Protein AF-A0A417F5I3-F1 (afdb_monomer_lite)

Foldseek 3Di:
DCQLVVLCVVVVHDLCNVCVVVVHDSVVSVCCNDPHDNDDPVCLCVSCVVSVHHSVSSVVPVPPPD

Radius of gyration: 11.26 Å; chains: 1; bounding box: 35×19×22 Å

pLDDT: mean 87.59, std 13.89, range [44.69, 97.75]

Sequence (66 aa):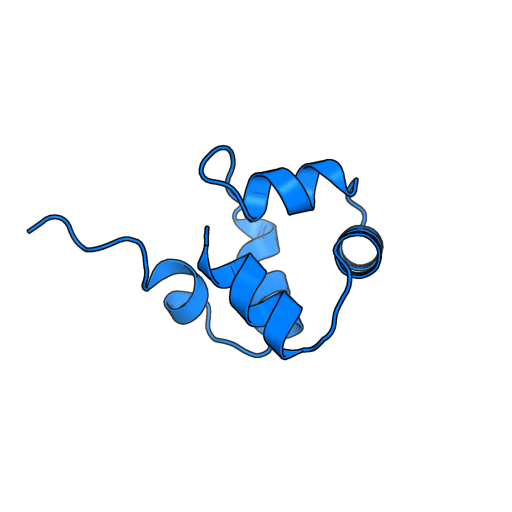
MKRIKELRQAKGLRQVDMAAHFGVGQTAIVKWESEGLYPPSRLLPDIAIYLGCTLDDLYKDEKEVV

Secondary structure (DSSP, 8-state):
-HHHHHHHHHTT--HHHHHHHTT--HHHHHHHHTTS-PPPGGGHHHHHHHHTS-HHHHHTTS----

Structure (mmCIF, N/CA/C/O backbone):
data_AF-A0A417F5I3-F1
#
_entry.id   AF-A0A417F5I3-F1
#
loop_
_atom_site.group_PDB
_atom_site.id
_atom_site.type_symbol
_atom_site.label_atom_id
_atom_site.label_alt_id
_atom_site.label_comp_id
_atom_site.label_asym_id
_atom_site.label_entity_id
_atom_site.label_seq_id
_atom_site.pdbx_PDB_ins_code
_atom_site.Cartn_x
_atom_site.Cartn_y
_atom_site.Cartn_z
_atom_site.occupancy
_atom_site.B_iso_or_equiv
_atom_site.auth_seq_id
_atom_site.auth_comp_id
_atom_site.auth_asym_id
_atom_site.auth_atom_id
_atom_site.pdbx_PDB_model_num
ATOM 1 N N . MET A 1 1 ? 5.499 2.183 -1.344 1.00 68.62 1 MET A N 1
ATOM 2 C CA . MET A 1 1 ? 5.326 2.022 -2.810 1.00 68.62 1 MET A CA 1
ATOM 3 C C . MET A 1 1 ? 4.336 3.052 -3.347 1.00 68.62 1 MET A C 1
ATOM 5 O O . MET A 1 1 ? 3.130 2.875 -3.184 1.00 68.62 1 MET A O 1
ATOM 9 N N . LYS A 1 2 ? 4.809 4.125 -4.000 1.00 72.38 2 LYS A N 1
ATOM 10 C CA . LYS A 1 2 ? 3.912 5.142 -4.597 1.00 72.38 2 LYS A CA 1
ATOM 11 C C . LYS A 1 2 ? 2.956 4.526 -5.627 1.00 72.38 2 LYS A C 1
ATOM 13 O O . LYS A 1 2 ? 1.784 4.893 -5.688 1.00 72.38 2 LYS A O 1
ATOM 18 N N . ARG A 1 3 ? 3.411 3.473 -6.303 1.00 87.56 3 ARG A N 1
ATOM 19 C CA . ARG A 1 3 ? 2.678 2.806 -7.369 1.00 87.56 3 ARG A CA 1
ATOM 20 C C . ARG A 1 3 ? 1.394 2.083 -6.953 1.00 87.56 3 ARG A C 1
ATOM 22 O O . ARG A 1 3 ? 0.397 2.166 -7.664 1.00 87.56 3 ARG A O 1
ATOM 29 N N . ILE A 1 4 ? 1.363 1.449 -5.775 1.00 91.50 4 ILE A N 1
ATOM 30 C CA . ILE A 1 4 ? 0.135 0.820 -5.238 1.00 91.50 4 ILE A CA 1
ATOM 31 C C . ILE A 1 4 ? -0.975 1.865 -5.095 1.00 91.50 4 ILE A C 1
ATOM 33 O O . ILE A 1 4 ? -2.118 1.626 -5.488 1.00 91.50 4 ILE A O 1
ATOM 37 N N . LYS A 1 5 ? -0.628 3.042 -4.565 1.00 93.19 5 LYS A N 1
ATOM 38 C CA . LYS A 1 5 ? -1.574 4.138 -4.356 1.00 93.19 5 LYS A CA 1
ATOM 39 C C . LYS A 1 5 ? -2.139 4.638 -5.679 1.00 93.19 5 LYS A C 1
ATOM 41 O O . LYS A 1 5 ? -3.352 4.787 -5.795 1.00 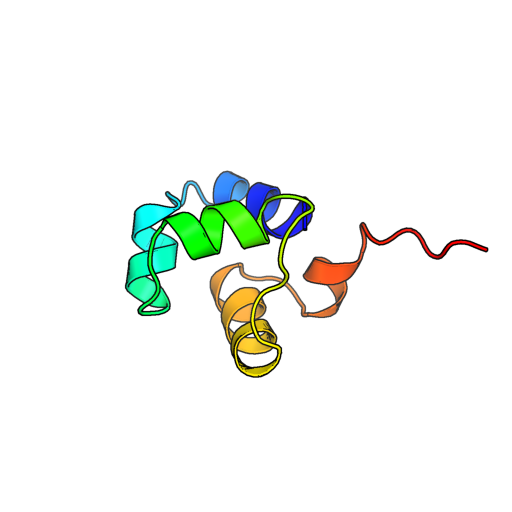93.19 5 LYS A O 1
ATOM 46 N N . GLU A 1 6 ? -1.272 4.874 -6.658 1.00 92.88 6 GLU A N 1
ATOM 47 C CA . GLU A 1 6 ? -1.661 5.346 -7.989 1.00 92.88 6 GLU A CA 1
ATOM 48 C C . GLU A 1 6 ? -2.608 4.371 -8.684 1.00 92.88 6 GLU A C 1
ATOM 50 O O . GLU A 1 6 ? -3.679 4.771 -9.134 1.00 92.88 6 GLU A O 1
ATOM 55 N N . LEU A 1 7 ? -2.259 3.082 -8.715 1.00 93.75 7 LEU A N 1
ATOM 56 C CA . LEU A 1 7 ? -3.077 2.046 -9.348 1.00 93.75 7 LEU A CA 1
ATOM 57 C C . LEU A 1 7 ? -4.426 1.881 -8.641 1.00 93.75 7 LEU A C 1
ATOM 59 O O . LEU A 1 7 ? -5.467 1.782 -9.293 1.00 93.75 7 LEU A O 1
ATOM 63 N N . ARG A 1 8 ? -4.434 1.916 -7.302 1.00 95.69 8 ARG A N 1
ATOM 64 C CA . ARG A 1 8 ? -5.677 1.877 -6.525 1.00 95.69 8 ARG A CA 1
ATOM 65 C C . ARG A 1 8 ? -6.566 3.082 -6.850 1.00 95.69 8 ARG A C 1
ATOM 67 O O . ARG A 1 8 ? -7.769 2.916 -7.054 1.00 95.69 8 ARG A O 1
ATOM 74 N N . GLN A 1 9 ? -5.992 4.284 -6.892 1.00 95.19 9 GLN A N 1
ATOM 75 C CA . GLN A 1 9 ? -6.722 5.519 -7.189 1.00 95.19 9 GLN A CA 1
ATOM 76 C C . GLN A 1 9 ? -7.226 5.567 -8.635 1.00 95.19 9 GLN A C 1
ATOM 78 O O . GLN A 1 9 ? -8.365 5.974 -8.847 1.00 95.19 9 GLN A O 1
ATOM 83 N N . ALA A 1 10 ? -6.443 5.091 -9.606 1.00 94.69 10 ALA A N 1
ATOM 84 C CA . ALA A 1 10 ? -6.853 4.987 -11.007 1.00 94.69 10 ALA A CA 1
ATOM 85 C C . ALA A 1 10 ? -8.078 4.074 -11.193 1.00 94.69 10 ALA A C 1
ATOM 87 O O . ALA A 1 10 ? -8.893 4.301 -12.082 1.00 94.69 10 ALA A O 1
ATOM 88 N N . LYS A 1 11 ? -8.244 3.078 -10.314 1.00 94.75 11 LYS A N 1
ATOM 89 C CA . LYS A 1 11 ? -9.430 2.213 -10.253 1.00 94.75 11 LYS A CA 1
ATOM 90 C C . LYS A 1 11 ? -10.579 2.765 -9.397 1.00 94.75 11 LYS A C 1
ATOM 92 O O . LYS A 1 11 ? -11.599 2.097 -9.262 1.00 94.75 11 LYS A O 1
ATOM 97 N N . GLY A 1 12 ? -10.427 3.936 -8.776 1.00 96.12 12 GLY A N 1
ATOM 98 C CA . GLY A 1 12 ? -11.438 4.518 -7.883 1.00 96.12 12 GLY A CA 1
ATOM 99 C C . GLY A 1 12 ? -11.657 3.743 -6.574 1.00 96.12 12 GLY A C 1
ATOM 100 O O . GLY A 1 12 ? -12.667 3.938 -5.904 1.00 96.12 12 GLY A O 1
ATOM 101 N N . LEU A 1 13 ? -10.728 2.862 -6.192 1.00 96.62 13 LEU A N 1
ATOM 102 C CA . LEU A 1 13 ? -10.855 2.003 -5.012 1.00 96.62 13 LEU A CA 1
ATOM 103 C C . LEU A 1 13 ? -10.470 2.762 -3.738 1.00 96.62 13 LEU A C 1
ATOM 105 O O . LEU A 1 13 ? -9.467 3.482 -3.720 1.00 96.62 13 LEU A O 1
ATOM 109 N N . ARG A 1 14 ? -11.194 2.572 -2.629 1.00 97.38 14 ARG A N 1
ATOM 110 C CA . ARG A 1 14 ? -10.798 3.140 -1.326 1.00 97.38 14 ARG A CA 1
ATOM 111 C C . ARG A 1 14 ? -9.831 2.201 -0.606 1.00 97.38 14 ARG A C 1
ATOM 113 O O . ARG A 1 14 ? -9.866 0.986 -0.782 1.00 97.38 14 ARG A O 1
ATOM 120 N N . GLN A 1 15 ? -8.989 2.762 0.262 1.00 97.25 15 GLN A N 1
ATOM 121 C CA . GLN A 1 15 ? -8.051 1.970 1.072 1.00 97.25 15 GLN A CA 1
ATOM 122 C C . GLN A 1 15 ? -8.772 0.946 1.957 1.00 97.25 15 GLN A C 1
ATOM 124 O O . GLN A 1 15 ? -8.293 -0.170 2.099 1.00 97.25 15 GLN A O 1
ATOM 129 N N . VAL A 1 16 ? -9.928 1.310 2.525 1.00 97.69 16 VAL A N 1
ATOM 130 C CA . VAL A 1 16 ? -10.736 0.412 3.369 1.00 97.69 16 VAL A CA 1
ATOM 131 C C . VAL A 1 16 ? -11.271 -0.795 2.598 1.00 97.69 16 VAL A C 1
ATOM 133 O O . VAL A 1 16 ? -11.295 -1.891 3.147 1.00 97.69 16 VAL A O 1
ATOM 136 N N . ASP A 1 17 ? -11.624 -0.619 1.323 1.00 97.50 17 ASP A N 1
ATOM 137 C CA . ASP A 1 17 ? -12.146 -1.703 0.484 1.00 97.50 17 ASP A CA 1
ATOM 138 C C . ASP A 1 17 ? -11.027 -2.689 0.132 1.00 97.50 17 ASP A C 1
ATOM 140 O O . ASP A 1 17 ? -11.188 -3.901 0.252 1.00 97.50 17 ASP A O 1
ATOM 144 N N . MET A 1 18 ? -9.848 -2.162 -0.217 1.00 97.19 18 MET A N 1
ATOM 145 C CA . MET A 1 18 ? -8.653 -2.977 -0.442 1.00 97.19 18 MET A CA 1
ATOM 146 C C . MET A 1 18 ? -8.222 -3.710 0.837 1.00 97.19 18 MET A C 1
ATOM 148 O O . MET A 1 18 ? -7.881 -4.887 0.789 1.00 97.19 18 MET A O 1
ATOM 152 N N . ALA A 1 19 ? -8.269 -3.044 1.992 1.00 97.50 19 ALA A N 1
ATOM 153 C CA . ALA A 1 19 ? -7.927 -3.656 3.272 1.00 97.50 19 ALA A CA 1
ATOM 154 C C . ALA A 1 19 ? -8.860 -4.829 3.606 1.00 97.50 19 ALA A C 1
ATOM 156 O O . ALA A 1 19 ? -8.388 -5.910 3.956 1.00 97.50 19 ALA A O 1
ATOM 157 N N . ALA A 1 20 ? -10.170 -4.632 3.420 1.00 97.75 20 ALA A N 1
ATOM 158 C CA . ALA A 1 20 ? -11.173 -5.674 3.599 1.00 97.75 20 ALA A CA 1
ATOM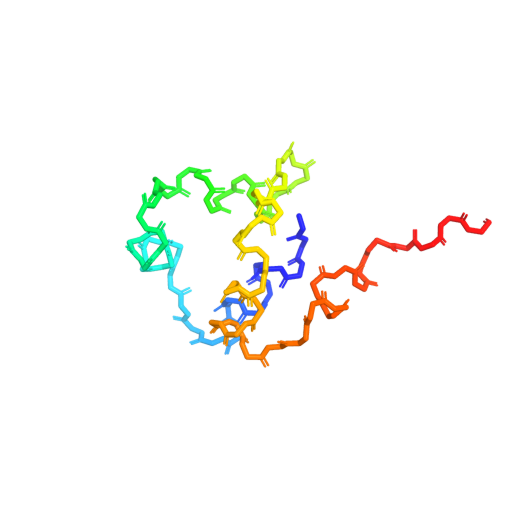 159 C C . ALA A 1 20 ? -10.945 -6.859 2.647 1.00 97.75 20 ALA A C 1
ATOM 161 O O . ALA A 1 20 ? -11.029 -8.003 3.085 1.00 97.75 20 ALA A O 1
ATOM 162 N N . HIS A 1 21 ? -10.587 -6.598 1.384 1.00 97.12 21 HIS A N 1
ATOM 163 C CA . HIS A 1 21 ? -10.281 -7.645 0.406 1.00 97.12 21 HIS A CA 1
ATOM 164 C C . HIS A 1 21 ? -9.116 -8.545 0.848 1.00 97.12 21 HIS A C 1
ATOM 166 O O . HIS A 1 21 ? -9.205 -9.764 0.743 1.00 97.12 21 HIS A O 1
ATOM 172 N N . PHE A 1 22 ? -8.045 -7.959 1.391 1.00 96.31 22 PHE A N 1
ATOM 173 C CA . PHE A 1 22 ? -6.860 -8.704 1.836 1.00 96.31 22 PHE A CA 1
ATOM 174 C C . PHE A 1 22 ? -6.922 -9.176 3.298 1.00 96.31 22 PHE A C 1
ATOM 176 O O . PHE A 1 22 ? -5.954 -9.754 3.791 1.00 96.31 22 PHE A O 1
ATOM 183 N N . GLY A 1 23 ? -8.024 -8.920 4.013 1.00 96.69 23 GLY A N 1
ATOM 184 C CA . GLY A 1 23 ? -8.162 -9.280 5.428 1.00 96.69 23 GLY A CA 1
ATOM 185 C C . GLY A 1 23 ? -7.152 -8.570 6.338 1.00 96.69 23 GLY A C 1
ATOM 186 O O . GLY A 1 23 ? -6.713 -9.133 7.340 1.00 96.69 23 GLY A O 1
ATOM 1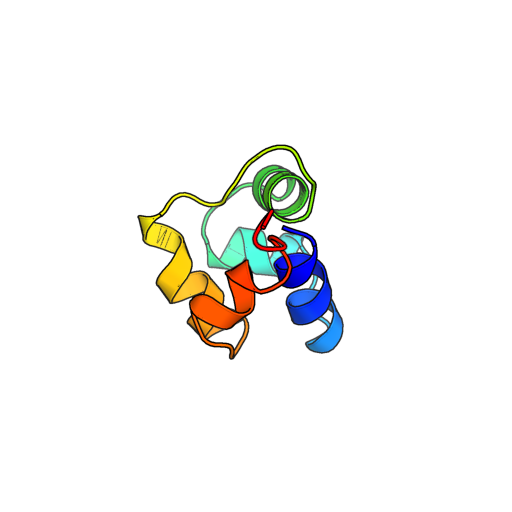87 N N . VAL A 1 24 ? -6.750 -7.347 5.984 1.00 96.00 24 VAL A N 1
ATOM 188 C CA . VAL A 1 24 ? -5.795 -6.530 6.747 1.00 96.00 24 VAL A CA 1
ATOM 189 C C . VAL A 1 24 ? -6.458 -5.254 7.263 1.00 96.00 24 VAL A C 1
ATOM 191 O O . VAL A 1 24 ? -7.509 -4.834 6.788 1.00 96.00 24 VAL A O 1
ATOM 194 N N . GLY A 1 25 ? -5.836 -4.591 8.239 1.00 96.44 25 GLY A N 1
ATOM 195 C CA . GLY A 1 25 ? -6.285 -3.265 8.671 1.00 96.44 25 GLY A CA 1
ATOM 196 C C . GLY A 1 25 ? -5.985 -2.187 7.622 1.00 96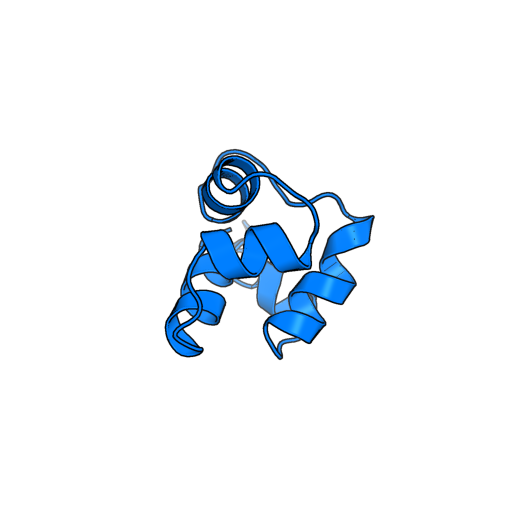.44 25 GLY A C 1
ATOM 197 O O . GLY A 1 25 ? -4.961 -2.252 6.944 1.00 96.44 25 GLY A O 1
ATOM 198 N N . GLN A 1 26 ? -6.814 -1.139 7.539 1.00 95.94 26 GLN A N 1
ATOM 199 C CA . GLN A 1 26 ? -6.582 0.010 6.642 1.00 95.94 26 GLN A CA 1
ATOM 200 C C . GLN A 1 26 ? -5.179 0.615 6.819 1.00 95.94 26 GLN A C 1
ATOM 202 O O . GLN A 1 26 ? -4.537 1.004 5.846 1.00 95.94 26 GLN A O 1
ATOM 207 N N . THR A 1 27 ? -4.669 0.649 8.053 1.00 94.50 27 THR A N 1
ATOM 208 C CA . THR A 1 27 ? -3.314 1.122 8.363 1.00 94.50 27 THR A CA 1
ATOM 209 C C . THR A 1 27 ? -2.231 0.332 7.622 1.00 94.50 27 THR A C 1
ATOM 211 O O . THR A 1 27 ? -1.199 0.908 7.294 1.00 94.50 27 THR A O 1
ATOM 214 N N . ALA A 1 28 ? -2.444 -0.955 7.318 1.00 94.25 28 ALA A N 1
ATOM 215 C CA . ALA A 1 28 ? -1.518 -1.731 6.494 1.00 94.25 28 ALA A CA 1
ATOM 216 C C . ALA A 1 28 ? -1.452 -1.161 5.072 1.00 94.25 28 ALA A C 1
ATOM 218 O O . ALA A 1 28 ? -0.360 -0.874 4.594 1.00 94.25 28 ALA A O 1
ATOM 219 N N . ILE A 1 29 ? -2.605 -0.878 4.455 1.00 95.19 29 ILE A N 1
ATOM 220 C CA . ILE A 1 29 ? -2.678 -0.261 3.121 1.00 95.19 29 ILE A CA 1
ATOM 221 C C . ILE A 1 29 ? -1.999 1.114 3.112 1.00 95.19 29 ILE A C 1
ATOM 223 O O . ILE A 1 29 ? -1.186 1.392 2.237 1.00 95.19 29 ILE A O 1
ATOM 227 N N . VAL A 1 30 ? -2.253 1.955 4.123 1.00 93.69 30 VAL A N 1
ATOM 228 C CA . VAL A 1 30 ? -1.579 3.262 4.270 1.00 93.69 30 VAL A CA 1
ATOM 229 C C . VAL A 1 30 ? -0.057 3.101 4.323 1.00 93.69 30 VAL A C 1
ATOM 231 O O . VAL A 1 30 ? 0.674 3.874 3.702 1.00 93.69 30 VAL A O 1
ATOM 234 N N . LYS A 1 31 ? 0.437 2.087 5.041 1.00 91.62 31 LYS A N 1
ATOM 235 C CA . LYS A 1 31 ? 1.874 1.819 5.133 1.00 91.62 31 LYS A CA 1
ATOM 236 C C . LYS A 1 31 ? 2.458 1.317 3.807 1.00 91.62 31 LYS A C 1
ATOM 238 O O . LYS A 1 31 ? 3.519 1.793 3.426 1.00 91.62 31 LYS A O 1
ATOM 243 N N . TRP A 1 32 ? 1.747 0.450 3.081 1.00 92.19 32 TRP A N 1
ATOM 244 C CA . TRP A 1 32 ? 2.154 -0.042 1.752 1.00 92.19 32 TRP A CA 1
ATOM 245 C C . TRP A 1 32 ? 2.239 1.079 0.716 1.00 92.19 32 TRP A C 1
ATOM 247 O O . TRP A 1 32 ? 3.149 1.126 -0.114 1.00 92.19 32 TRP A O 1
ATOM 257 N N . GLU A 1 33 ? 1.306 2.020 0.799 1.00 91.62 33 GLU A N 1
ATOM 258 C CA . GLU A 1 33 ? 1.230 3.194 -0.069 1.00 91.62 33 GLU A CA 1
ATOM 259 C C . GLU A 1 33 ? 2.221 4.305 0.292 1.00 91.62 33 GLU A C 1
ATOM 261 O O . GLU A 1 33 ? 2.421 5.226 -0.500 1.00 91.62 33 GLU A O 1
ATOM 266 N N . SER A 1 34 ? 2.847 4.233 1.466 1.00 86.31 34 SER A N 1
ATOM 267 C CA . SER A 1 34 ? 3.888 5.161 1.916 1.00 86.31 34 SER A CA 1
ATOM 268 C C . SER A 1 34 ? 5.273 4.504 1.856 1.00 86.31 34 SER A C 1
ATOM 270 O O . SER A 1 34 ? 5.420 3.356 1.435 1.00 86.31 34 SER A O 1
ATOM 272 N N . GLU A 1 35 ? 6.325 5.247 2.196 1.00 70.69 35 GLU A N 1
ATOM 273 C CA . GLU A 1 35 ? 7.725 4.788 2.113 1.00 70.69 35 GLU A CA 1
ATOM 274 C C . GLU A 1 35 ? 8.147 3.914 3.318 1.00 70.69 35 GLU A C 1
ATOM 276 O O . GLU A 1 35 ? 9.326 3.653 3.514 1.00 70.69 35 GLU A O 1
ATOM 281 N N . GLY A 1 36 ? 7.194 3.461 4.145 1.00 69.12 36 GLY A N 1
ATOM 282 C CA . GLY A 1 36 ? 7.493 2.843 5.441 1.00 69.12 36 GLY A CA 1
ATOM 283 C C . GLY A 1 36 ? 7.524 1.313 5.470 1.00 69.12 36 GLY A C 1
ATOM 284 O O . GLY A 1 36 ? 8.388 0.738 6.125 1.00 69.12 36 GLY A O 1
ATOM 285 N N . LEU A 1 37 ? 6.563 0.631 4.837 1.00 80.69 37 LEU A N 1
ATOM 286 C CA . LEU A 1 37 ? 6.432 -0.826 4.962 1.00 80.69 37 LEU A CA 1
ATOM 287 C C . LEU A 1 37 ? 5.902 -1.438 3.675 1.00 80.69 37 LEU A C 1
ATOM 289 O O . LEU A 1 37 ? 4.845 -1.042 3.196 1.00 80.69 37 LEU A O 1
ATOM 293 N N . TYR A 1 38 ? 6.584 -2.456 3.171 1.00 85.69 38 TYR A N 1
ATOM 294 C CA . TYR A 1 38 ? 6.130 -3.202 2.005 1.00 85.69 38 TYR A CA 1
ATOM 295 C C . TYR A 1 38 ? 5.041 -4.223 2.371 1.00 85.69 38 TYR A C 1
ATOM 297 O O . TYR A 1 38 ? 5.003 -4.710 3.509 1.00 85.69 38 TYR A O 1
ATOM 305 N N . PRO A 1 39 ? 4.150 -4.576 1.427 1.00 90.50 39 PRO A N 1
ATOM 306 C CA . PRO A 1 39 ? 3.285 -5.731 1.594 1.00 90.50 39 PRO A CA 1
ATOM 307 C C . PRO A 1 39 ? 4.116 -7.004 1.815 1.00 90.50 39 PRO A C 1
ATOM 309 O O . PRO A 1 39 ? 5.193 -7.139 1.230 1.00 90.50 39 PRO A O 1
ATOM 312 N N . PRO A 1 40 ? 3.632 -7.965 2.621 1.00 91.56 40 PRO A N 1
ATOM 313 C CA . PRO A 1 40 ? 4.231 -9.292 2.691 1.00 91.56 40 PRO A CA 1
ATOM 314 C C . PRO A 1 40 ? 4.395 -9.882 1.289 1.00 91.56 40 PRO A C 1
ATOM 316 O O . PRO A 1 40 ? 3.451 -9.834 0.502 1.00 91.56 40 PRO A O 1
ATOM 319 N N . SER A 1 41 ? 5.545 -10.496 0.999 1.00 90.31 41 SER A N 1
ATOM 320 C CA . SER A 1 41 ? 5.852 -11.024 -0.340 1.00 90.31 41 SER A CA 1
ATOM 321 C C . SER A 1 41 ? 4.777 -11.971 -0.879 1.00 90.31 41 SER A C 1
ATOM 323 O O . SER A 1 41 ? 4.438 -11.921 -2.057 1.00 90.31 41 SER A O 1
ATOM 325 N N . ARG A 1 42 ? 4.162 -12.763 0.010 1.00 93.50 42 ARG A N 1
ATOM 326 C CA . ARG A 1 42 ? 3.042 -13.662 -0.310 1.00 93.50 42 ARG A CA 1
ATOM 327 C C . ARG A 1 42 ? 1.798 -12.959 -0.869 1.00 93.50 42 ARG A C 1
ATOM 329 O O . ARG A 1 42 ? 1.029 -13.605 -1.557 1.00 93.50 42 ARG A O 1
ATOM 336 N N . LEU A 1 43 ? 1.578 -11.683 -0.538 1.00 94.00 43 LEU A N 1
ATOM 337 C CA . LEU A 1 43 ? 0.414 -10.910 -0.987 1.00 94.00 43 LEU A CA 1
ATOM 338 C C . LEU A 1 43 ? 0.685 -10.146 -2.284 1.00 94.00 43 LEU A C 1
ATOM 340 O O . LEU A 1 43 ? -0.253 -9.652 -2.898 1.00 94.00 43 LEU A O 1
ATOM 344 N N . LEU A 1 44 ? 1.943 -10.012 -2.706 1.00 92.31 44 LEU A N 1
ATOM 345 C CA . LEU A 1 44 ? 2.283 -9.205 -3.876 1.00 92.31 44 LEU A CA 1
ATOM 346 C C . LEU A 1 44 ? 1.651 -9.713 -5.182 1.00 92.31 44 LEU A C 1
ATOM 348 O O . LEU A 1 44 ? 1.148 -8.868 -5.925 1.00 92.31 44 LEU A O 1
ATOM 352 N N . PRO A 1 45 ? 1.613 -11.033 -5.475 1.00 94.25 45 PRO A N 1
ATOM 353 C CA . PRO A 1 45 ? 0.935 -11.525 -6.673 1.00 94.25 45 PRO A CA 1
ATOM 354 C C . PRO A 1 45 ? -0.556 -11.171 -6.670 1.00 94.25 45 PRO A C 1
ATOM 356 O O . PRO A 1 45 ? -1.075 -10.661 -7.661 1.00 94.25 45 PRO A O 1
ATOM 359 N N . ASP A 1 46 ? -1.224 -11.351 -5.530 1.00 96.44 46 ASP A N 1
ATOM 360 C CA . ASP A 1 46 ? -2.652 -11.057 -5.393 1.00 96.44 46 ASP A CA 1
ATOM 361 C C . ASP A 1 46 ? -2.931 -9.552 -5.480 1.00 96.44 46 ASP A C 1
ATOM 363 O O . ASP A 1 46 ? -3.914 -9.133 -6.086 1.00 96.44 46 ASP A O 1
ATOM 367 N N . ILE A 1 47 ? -2.042 -8.717 -4.932 1.00 95.12 47 ILE A N 1
ATOM 368 C CA . ILE A 1 47 ? -2.106 -7.258 -5.072 1.00 95.12 47 ILE A CA 1
ATOM 369 C C . ILE A 1 47 ? -1.973 -6.856 -6.541 1.00 95.12 47 ILE A C 1
ATOM 371 O O . ILE A 1 47 ? -2.756 -6.027 -7.001 1.00 95.12 47 ILE A O 1
ATOM 375 N N . ALA A 1 48 ? -1.034 -7.442 -7.286 1.00 94.50 48 ALA A N 1
ATOM 376 C CA . ALA A 1 48 ? -0.863 -7.157 -8.708 1.00 94.50 48 ALA A CA 1
ATOM 377 C C . ALA A 1 48 ? -2.126 -7.528 -9.505 1.00 94.50 48 ALA A C 1
ATOM 379 O O . ALA A 1 48 ? -2.652 -6.702 -10.252 1.00 94.50 48 ALA A O 1
ATOM 380 N N . ILE A 1 49 ? -2.692 -8.715 -9.257 1.00 96.19 49 ILE A N 1
ATOM 381 C CA . ILE A 1 49 ? -3.951 -9.168 -9.870 1.00 96.19 49 ILE A CA 1
ATOM 382 C C . ILE A 1 49 ? -5.103 -8.217 -9.519 1.00 96.19 49 ILE A C 1
ATOM 384 O O . ILE A 1 49 ? -5.803 -7.727 -10.408 1.00 96.19 49 ILE A O 1
ATOM 388 N N . TYR A 1 50 ? -5.277 -7.895 -8.236 1.00 96.44 50 TYR A N 1
ATOM 389 C CA . TYR A 1 50 ? -6.326 -6.995 -7.753 1.00 96.44 50 TYR A CA 1
ATOM 390 C C . TYR A 1 50 ? -6.216 -5.597 -8.381 1.00 96.44 50 TYR A C 1
ATOM 392 O O . TYR A 1 50 ? -7.204 -4.995 -8.817 1.00 96.44 50 TYR A O 1
ATOM 400 N N . LEU A 1 51 ? -4.993 -5.084 -8.508 1.00 94.94 51 LEU A N 1
ATOM 401 C CA . LEU A 1 51 ? -4.692 -3.801 -9.138 1.00 94.94 51 LEU A CA 1
ATOM 402 C C . LEU A 1 51 ? -4.598 -3.880 -10.668 1.00 94.94 51 LEU A C 1
ATOM 404 O O . LEU A 1 51 ? -4.552 -2.840 -11.315 1.00 94.94 51 LEU A O 1
ATOM 408 N N . GLY A 1 52 ? -4.741 -5.067 -11.264 1.00 94.75 52 GLY A N 1
ATOM 409 C CA . GLY A 1 52 ? -4.753 -5.273 -12.714 1.00 94.75 52 GLY A CA 1
ATOM 410 C C . GLY A 1 52 ? -3.436 -4.889 -13.383 1.00 94.75 52 GLY A C 1
ATOM 411 O O . GLY A 1 52 ? -3.454 -4.330 -14.476 1.00 94.75 52 GLY A O 1
ATOM 412 N N . CYS A 1 53 ? -2.317 -5.137 -12.710 1.00 93.38 53 CYS A N 1
ATOM 413 C CA . CYS A 1 53 ? -0.973 -4.874 -13.206 1.00 93.38 53 CYS A CA 1
ATOM 414 C C . CYS A 1 53 ? -0.096 -6.123 -13.058 1.00 93.38 53 CYS A C 1
ATOM 416 O O . CYS A 1 53 ? -0.517 -7.134 -12.494 1.00 93.38 53 CYS A O 1
ATOM 418 N N . THR A 1 54 ? 1.134 -6.060 -13.561 1.00 93.06 54 THR A N 1
ATOM 419 C CA . THR A 1 54 ? 2.139 -7.097 -13.292 1.00 93.06 54 THR A CA 1
ATOM 420 C C . THR A 1 54 ? 2.842 -6.848 -11.958 1.00 93.06 54 THR A C 1
ATOM 422 O O . THR A 1 54 ? 2.723 -5.769 -11.370 1.00 93.06 54 THR A O 1
ATOM 425 N N . LEU A 1 55 ? 3.583 -7.846 -11.468 1.00 89.31 55 LEU A N 1
ATOM 426 C CA . LEU A 1 55 ? 4.426 -7.675 -10.285 1.00 89.31 55 LEU A CA 1
ATOM 427 C C . LEU A 1 55 ? 5.502 -6.609 -10.535 1.00 89.31 55 LEU A C 1
ATOM 429 O O . LEU A 1 55 ? 5.693 -5.737 -9.694 1.00 89.31 55 LEU A O 1
ATOM 433 N N . ASP A 1 56 ? 6.122 -6.615 -11.717 1.00 87.19 56 ASP A N 1
ATOM 434 C CA . ASP A 1 56 ? 7.131 -5.627 -12.118 1.00 87.19 56 ASP A CA 1
ATOM 435 C C . ASP A 1 56 ? 6.572 -4.199 -12.110 1.00 87.19 56 ASP A C 1
ATOM 437 O O . ASP A 1 56 ? 7.243 -3.253 -11.695 1.00 87.19 56 ASP A O 1
ATOM 441 N N . ASP A 1 57 ? 5.305 -4.028 -12.501 1.00 87.50 57 ASP A N 1
ATOM 442 C CA . ASP A 1 57 ? 4.644 -2.725 -12.452 1.00 87.50 57 ASP A CA 1
ATOM 443 C C . ASP A 1 57 ? 4.470 -2.195 -11.028 1.00 87.50 57 ASP A C 1
ATOM 445 O O . ASP A 1 57 ? 4.327 -0.987 -10.887 1.00 87.50 57 ASP A O 1
ATOM 449 N N . LEU A 1 58 ? 4.488 -3.037 -9.985 1.00 85.94 58 LEU A N 1
ATOM 450 C CA . LEU A 1 58 ? 4.491 -2.570 -8.593 1.00 85.94 58 LEU A CA 1
ATOM 451 C C . LEU A 1 58 ? 5.856 -1.986 -8.188 1.00 85.94 58 LEU A C 1
ATOM 453 O O . LEU A 1 58 ? 5.892 -1.090 -7.342 1.00 85.94 58 LEU A O 1
ATOM 457 N N . TYR A 1 59 ? 6.945 -2.459 -8.804 1.00 78.06 59 TYR A N 1
ATOM 458 C CA . TYR A 1 59 ? 8.336 -2.123 -8.469 1.00 78.06 59 TYR A CA 1
ATOM 459 C C . TYR A 1 59 ? 8.978 -1.058 -9.369 1.00 78.06 59 TYR A C 1
ATOM 461 O O . TYR A 1 59 ? 10.006 -0.507 -8.996 1.00 78.06 59 TYR A O 1
ATOM 469 N N . LYS A 1 60 ? 8.375 -0.703 -10.513 1.00 69.69 60 LYS A N 1
ATOM 470 C CA . LYS A 1 60 ? 8.945 0.237 -11.509 1.00 69.69 60 LYS A CA 1
ATOM 471 C C . LYS A 1 60 ? 9.382 1.624 -10.998 1.00 69.69 60 LYS A C 1
ATOM 473 O O . LYS A 1 60 ? 10.150 2.284 -11.690 1.00 69.69 60 LYS A O 1
ATOM 478 N N . ASP A 1 61 ? 8.914 2.073 -9.833 1.00 59.84 61 ASP A N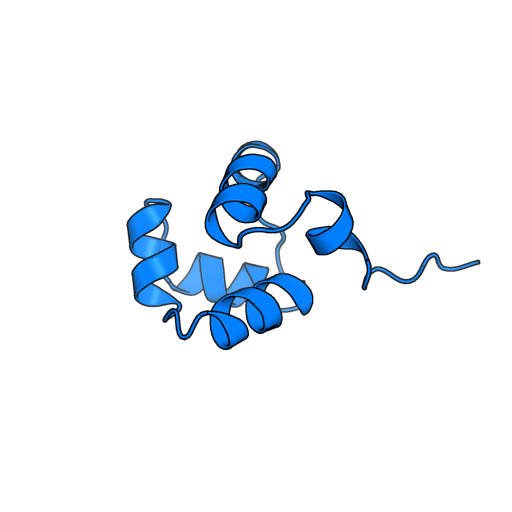 1
ATOM 479 C CA . ASP A 1 61 ? 9.321 3.355 -9.225 1.00 59.84 61 ASP A CA 1
ATOM 480 C C . ASP A 1 61 ? 10.479 3.237 -8.223 1.00 59.84 61 ASP A C 1
ATOM 482 O O . ASP A 1 61 ? 10.997 4.257 -7.757 1.00 59.84 61 ASP A O 1
ATOM 486 N N . GLU A 1 62 ? 10.920 2.022 -7.892 1.00 57.44 62 GLU A N 1
ATOM 487 C CA . GLU A 1 62 ? 12.238 1.825 -7.299 1.00 57.44 62 GLU A CA 1
ATOM 488 C C . GLU A 1 62 ? 13.241 2.057 -8.422 1.00 57.44 62 GLU A C 1
ATOM 490 O O . GLU A 1 62 ? 13.642 1.130 -9.119 1.00 57.44 62 GLU A O 1
ATOM 495 N N . LYS A 1 63 ? 13.577 3.333 -8.667 1.00 47.81 63 LYS A N 1
ATOM 496 C CA . LYS A 1 63 ? 14.693 3.681 -9.540 1.00 47.81 63 LYS A CA 1
ATOM 497 C C . LYS A 1 63 ? 15.860 2.790 -9.149 1.00 47.81 63 LYS A C 1
ATOM 499 O O . LYS A 1 63 ? 16.372 2.894 -8.036 1.00 47.81 63 LYS A O 1
ATOM 504 N N . GLU A 1 64 ? 16.252 1.952 -10.094 1.00 46.84 64 GLU A N 1
ATOM 505 C CA . GLU A 1 64 ? 17.566 1.353 -10.172 1.00 46.84 64 GLU A CA 1
ATOM 506 C C . GLU A 1 64 ? 18.564 2.485 -9.896 1.00 46.84 64 GLU A C 1
ATOM 508 O O . GLU A 1 64 ? 18.688 3.438 -10.672 1.00 46.84 64 GLU A O 1
ATOM 513 N N . VAL A 1 65 ? 19.151 2.476 -8.698 1.00 46.09 65 VAL A N 1
ATOM 514 C CA . VAL A 1 65 ? 20.263 3.364 -8.377 1.00 46.09 65 VAL A CA 1
ATOM 515 C C . VAL A 1 65 ? 21.440 2.772 -9.138 1.00 46.09 65 VAL A C 1
ATOM 517 O O . VAL A 1 65 ? 22.080 1.840 -8.657 1.00 46.09 65 VAL A O 1
ATOM 520 N N . VAL A 1 66 ? 21.616 3.239 -10.374 1.00 44.69 66 VAL A N 1
ATOM 521 C CA . VAL A 1 66 ? 22.832 3.030 -11.168 1.00 44.69 66 VAL A CA 1
ATOM 522 C C . VAL A 1 66 ? 23.941 3.904 -10.602 1.00 44.69 66 VAL A C 1
ATOM 524 O O . VAL A 1 66 ? 23.651 5.089 -10.308 1.00 44.69 66 VAL A O 1
#